Protein 5BY1 (pdb70)

Sequence (142 aa):
MESTPTTIAFQVDCYLWHLKKMLSLMGEVDAPFEDRLRREQKALKGRSMTLGIDIQAATKAGYYKIKSITETPTTI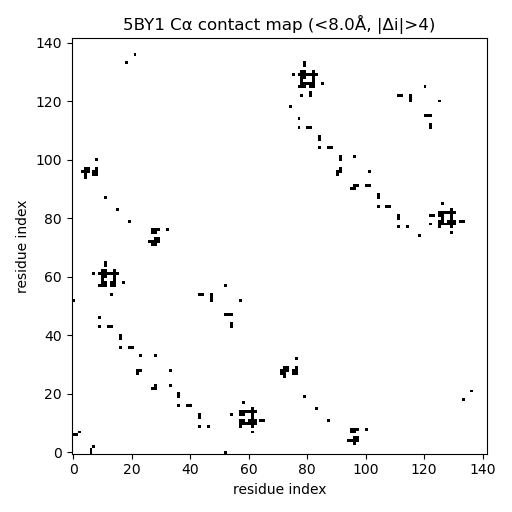AFQVDCYLWHLKKMLSLMGEVDAPFEDRLRREQKALKGRSMTLGIDIQAATKAGYYKIKSITEDAM

Solvent-accessible surface area: 7856 Å² total; per-residue (Å²): 116,132,96,52,70,52,9,11,1,0,12,0,1,1,12,2,23,46,4,29,58,25,0,25,133,82,53,47,13,29,76,73,3,69,46,73,22,155,142,41,70,165,52,2,108,28,54,17,152,114,66,68,14,89,50,132,42,0,21,124,30,0,56,131,49,15,90,86,49,64,140,105,65,50,35,32,0,0,35,0,2,0,18,2,16,64,10,27,65,66,2,14,145,91,52,47,10,28,63,70,3,56,81,63,16,133,165,43,56,146,55,0,95,35,57,20,164,118,57,70,38,85,35,134,57,1,18,132,35,0,84,146,46,6,68,63,12,18,122,137,70,90

InterPro domains:
  IPR000256 Influenza A virus NS1 protein [PF00600] (6-211)
  IPR009068 uS15/NS1, RNA-binding domain superfamily [SSF47060] (5-69)
  IPR038064 Influenza A virus NS1, effector domain-like superfamily [G3DSA:3.30.420.330] (80-220)
  IPR038064 Influenza A virus NS1, effector domain-like superfamily [SSF143021] (85-203)

Radius of gyration: 14.4 Å; Cα contacts (8 Å, |Δi|>4): 140; chains: 2; bounding box: 30×31×41 Å

Organism: NCBI:txid1395524

Foldseek 3Di:
DDDDPLLLVLLQLLQVLVVLVVCVVVVPDDDVSVVVSVVSVVVSVVVCVVVVHDSVVSNVVNVVVVVVVVD/DVLLLVLLQLLQVLVVLVVCVVVVNDDDVSVVVSVVSVVVSVVSCVVVVHDSVRSNVVSVVVVCVVVVPPD

Secondary structure (DSSP, 8-state):
----HHHHHHHHHHHHHHHHHHHHHHT-S-HHHHHHHHHHHHHHHHHHHHHT--HHHHHHHHHHHHHHHH-/-HHHHHHHHHHHHHHHHHHHHHTT-S-HHHHHHHHHHHHHHHHHHHHHT--HHHHHHHHHHHHHHHHHHH-

Structure (mmCIF, N/CA/C/O backbone):
data_5BY1
#
_entry.id   5BY1
#
_cell.length_a   30.661
_cell.length_b   56.834
_cell.length_c   39.814
_cell.angle_alpha   90.000
_cell.angle_beta   97.950
_cell.angle_gamma   90.000
#
_symmetry.space_group_name_H-M   'P 1 21 1'
#
loop_
_entity.id
_entity.type
_entity.pdbx_description
1 polymer 'Non-structural protein 1'
2 non-polymer DI(HYDROXYETHYL)ETHER
3 non-polymer 'PENTAETHYLENE GLYCOL'
4 water water
#
loop_
_atom_site.group_PDB
_atom_site.id
_atom_site.type_symbol
_atom_site.label_atom_id
_atom_site.label_alt_id
_atom_site.label_comp_id
_atom_site.label_asym_id
_atom_site.label_entity_id
_atom_site.label_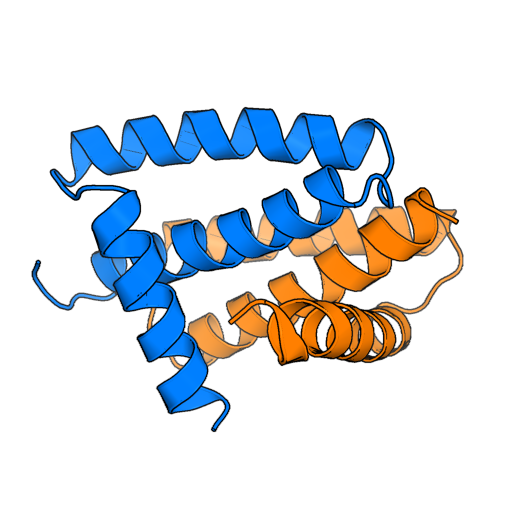seq_id
_atom_site.pdbx_PDB_ins_code
_atom_site.Cartn_x
_atom_site.Cartn_y
_atom_site.Cartn_z
_atom_site.occupancy
_atom_site.B_iso_or_equiv
_atom_site.auth_seq_id
_atom_site.auth_comp_id
_atom_site.auth_asym_id
_atom_site.auth_atom_id
_atom_site.pdbx_PDB_model_num
ATOM 1 N N . MET A 1 11 ? 3.699 35.652 -13.828 1.00 74.09 1 MET A N 1
ATOM 2 C CA . MET A 1 11 ? 2.645 34.991 -13.071 1.00 70.78 1 MET A CA 1
ATOM 3 C C . MET A 1 11 ? 1.294 35.665 -13.302 1.00 69.03 1 MET A C 1
ATOM 4 O O . MET A 1 11 ? 1.231 36.813 -13.736 1.00 67.77 1 MET A O 1
ATOM 9 N N . GLU A 1 12 ? 0.217 34.939 -13.017 1.00 64.60 2 GLU A N 1
ATOM 10 C CA . GLU A 1 12 ? -1.136 35.481 -13.115 1.00 60.26 2 GLU A CA 1
ATOM 11 C C . GLU A 1 12 ? -1.422 36.455 -11.976 1.00 51.41 2 GLU A C 1
ATOM 12 O O . GLU A 1 12 ? -0.699 36.480 -10.978 1.00 51.85 2 GLU A O 1
ATOM 18 N N . SER A 1 13 ? -2.483 37.245 -12.122 1.00 42.81 3 SER A N 1
ATOM 19 C CA . SER A 1 13 ? -2.881 38.198 -11.087 1.00 39.57 3 SER A CA 1
ATOM 20 C C . SER A 1 13 ? -4.244 37.870 -10.478 1.00 43.45 3 SER A C 1
ATOM 21 O O . SER A 1 13 ? -5.262 38.433 -10.872 1.00 50.92 3 SER A O 1
ATOM 24 N N . THR A 1 14 ? -4.249 36.966 -9.505 1.00 36.61 4 THR A N 1
ATOM 25 C CA . THR A 1 14 ? -5.470 36.561 -8.810 1.00 36.04 4 THR A CA 1
ATOM 26 C C . THR A 1 14 ? -5.312 36.914 -7.330 1.00 42.71 4 THR A C 1
ATOM 27 O O . THR A 1 14 ? -4.186 37.151 -6.886 1.00 31.39 4 THR A O 1
ATOM 31 N N . PRO A 1 15 ? -6.424 36.952 -6.564 1.00 31.26 5 PRO A N 1
ATOM 32 C CA . PRO A 1 15 ? -6.319 37.173 -5.113 1.00 31.06 5 PRO A CA 1
ATOM 33 C C . PRO A 1 15 ? -5.329 36.220 -4.441 1.00 31.86 5 PRO A C 1
ATOM 34 O O . PRO A 1 15 ? -4.640 36.614 -3.496 1.00 27.89 5 PRO A O 1
ATOM 38 N N . THR A 1 16 ? -5.241 34.994 -4.951 1.00 23.56 6 THR A N 1
ATOM 39 C CA . THR A 1 16 ? -4.305 34.008 -4.420 1.00 24.45 6 THR A CA 1
ATOM 40 C C . THR A 1 16 ? -2.848 34.360 -4.752 1.00 27.91 6 THR A C 1
ATOM 41 O O . THR A 1 16 ? -1.957 34.194 -3.910 1.00 27.08 6 THR A O 1
ATOM 45 N N . THR A 1 17 ? -2.580 34.825 -5.968 1.00 23.94 7 THR A N 1
ATOM 46 C CA . THR A 1 17 ? -1.197 35.138 -6.306 1.00 26.81 7 THR A CA 1
ATOM 47 C C . THR A 1 17 ? -0.798 36.454 -5.657 1.00 21.36 7 THR A C 1
ATOM 48 O O . THR A 1 17 ? 0.349 36.623 -5.271 1.00 23.63 7 THR A O 1
ATOM 52 N N . ILE A 1 18 ? -1.748 37.383 -5.523 1.00 25.08 8 ILE A N 1
ATOM 53 C CA . ILE A 1 18 ? -1.465 38.653 -4.845 1.00 22.45 8 ILE A CA 1
ATOM 54 C C . ILE A 1 18 ? -1.140 38.409 -3.378 1.00 22.26 8 ILE A C 1
ATOM 55 O O . ILE A 1 18 ? -0.212 38.999 -2.823 1.00 21.76 8 ILE A O 1
ATOM 60 N N . ALA A 1 19 ? -1.914 37.531 -2.758 1.00 24.75 9 ALA A N 1
ATOM 61 C CA . ALA A 1 19 ? -1.667 37.130 -1.380 1.00 23.76 9 ALA A CA 1
ATOM 62 C C . ALA A 1 19 ? -0.260 36.567 -1.238 1.00 21.05 9 ALA A C 1
ATOM 63 O O . ALA A 1 19 ? 0.453 36.862 -0.275 1.00 19.88 9 ALA A O 1
ATOM 65 N N . PHE A 1 20 ? 0.142 35.761 -2.210 1.00 18.74 10 PHE A N 1
ATOM 66 C CA . PHE A 1 20 ? 1.465 35.144 -2.133 1.00 20.1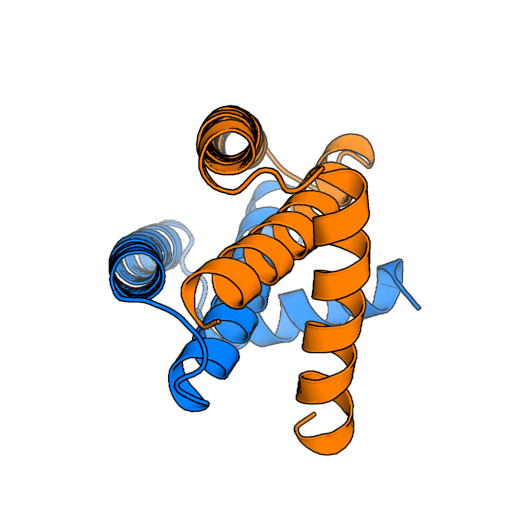9 10 PHE A CA 1
ATOM 67 C C . PHE A 1 20 ? 2.557 36.197 -2.323 1.00 18.62 10 PHE A C 1
ATOM 68 O O . PHE A 1 20 ? 3.541 36.208 -1.584 1.00 23.31 10 PHE A O 1
ATOM 76 N N . GLN A 1 21 ? 2.373 37.098 -3.292 1.00 18.40 11 GLN A N 1
ATOM 77 C CA . GLN A 1 21 ? 3.312 38.207 -3.497 1.00 18.56 11 GLN A CA 1
ATOM 78 C C . GLN A 1 21 ? 3.459 39.075 -2.258 1.00 21.37 11 GLN A C 1
ATOM 79 O O . GLN A 1 21 ? 4.570 39.418 -1.850 1.00 20.04 11 GLN A O 1
ATOM 85 N N . VAL A 1 22 ? 2.327 39.465 -1.679 1.00 19.52 12 VAL A N 1
ATOM 86 C CA . VAL A 1 22 ? 2.368 40.312 -0.495 1.00 22.26 12 VAL A CA 1
ATOM 87 C C . VAL A 1 22 ? 3.039 39.575 0.656 1.00 23.39 12 VAL A C 1
ATOM 88 O O . VAL A 1 22 ? 3.883 40.146 1.362 1.00 20.95 12 VAL A O 1
ATOM 92 N N . ASP A 1 23 ? 2.690 38.304 0.844 1.00 21.60 13 ASP A N 1
ATOM 93 C CA . ASP A 1 23 ? 3.288 37.530 1.936 1.00 18.99 13 ASP A CA 1
ATOM 94 C C . ASP A 1 23 ? 4.800 37.437 1.775 1.00 21.04 13 ASP A C 1
ATOM 95 O O . ASP A 1 23 ? 5.529 37.642 2.743 1.00 21.16 13 ASP A O 1
ATOM 100 N N . CYS A 1 24 ? 5.267 37.137 0.562 1.00 18.35 14 CYS A N 1
ATOM 101 C CA . CYS A 1 24 ? 6.702 37.068 0.301 1.00 22.51 14 CYS A CA 1
ATOM 102 C C . CYS A 1 24 ? 7.394 38.398 0.573 1.00 22.11 14 CYS A C 1
ATOM 103 O O . CYS A 1 24 ? 8.439 38.425 1.212 1.00 23.12 14 CYS A O 1
ATOM 106 N N . TYR A 1 25 ? 6.831 39.497 0.078 1.00 21.14 15 TYR A N 1
ATOM 107 C CA . TYR A 1 25 ? 7.487 40.782 0.274 1.00 21.00 15 TYR A CA 1
ATOM 108 C C . TYR A 1 25 ? 7.483 41.193 1.742 1.00 18.72 15 TYR A C 1
ATOM 109 O O . TYR A 1 25 ? 8.481 41.699 2.266 1.00 19.80 15 TYR A O 1
ATOM 118 N N . LEU A 1 26 ? 6.366 40.992 2.429 1.00 19.42 16 LEU A N 1
ATOM 119 C CA . LEU A 1 26 ? 6.357 41.411 3.832 1.00 19.23 16 LEU A CA 1
ATOM 120 C C . LEU A 1 26 ? 7.284 40.510 4.662 1.00 19.68 16 LEU A C 1
ATOM 121 O O . LEU A 1 26 ? 7.901 40.969 5.617 1.00 19.40 16 LEU A O 1
ATOM 126 N N . TRP A 1 27 ? 7.429 39.247 4.271 1.00 18.25 17 TRP A N 1
ATOM 127 C CA . TRP A 1 27 ? 8.372 38.363 4.952 1.00 21.71 17 TRP A CA 1
ATOM 128 C C . TRP A 1 27 ? 9.795 38.885 4.778 1.00 22.15 17 TRP A C 1
ATOM 129 O O . TRP A 1 27 ? 10.599 38.865 5.714 1.00 21.02 17 TR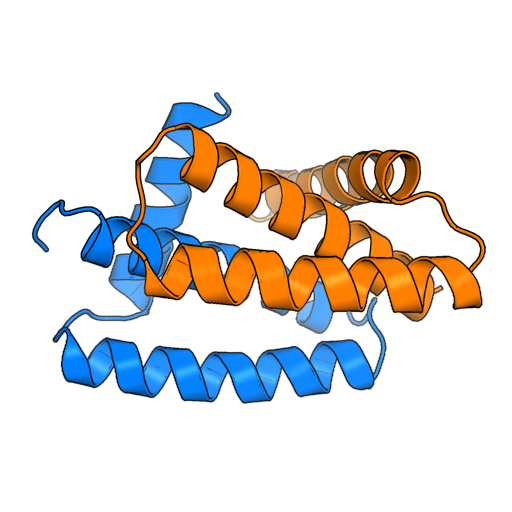P A O 1
ATOM 140 N N . HIS A 1 28 ? 10.108 39.320 3.561 1.00 17.53 18 HIS A N 1
ATOM 141 C CA . HIS A 1 28 ? 11.402 39.940 3.258 1.00 22.54 18 HIS A CA 1
ATOM 142 C C . HIS A 1 28 ? 11.710 41.119 4.185 1.00 19.51 18 HIS A C 1
ATOM 143 O O . HIS A 1 28 ? 12.845 41.291 4.630 1.00 19.33 18 HIS A O 1
ATOM 150 N N . LEU A 1 29 ? 10.705 41.934 4.478 1.00 21.77 19 LEU A N 1
ATOM 151 C CA . LEU A 1 29 ? 10.908 43.070 5.361 1.00 19.62 19 LEU A CA 1
ATOM 152 C C . LEU A 1 29 ? 11.221 42.601 6.784 1.00 20.45 19 LEU A C 1
ATOM 153 O O . LEU A 1 29 ? 12.087 43.178 7.460 1.00 23.62 19 LEU A O 1
ATOM 158 N N . LYS A 1 30 ? 10.541 41.552 7.232 1.00 16.99 20 LYS A N 1
ATOM 159 C CA . LYS A 1 30 ? 10.852 40.959 8.527 1.00 16.67 20 LYS A CA 1
ATOM 160 C C . LYS A 1 30 ? 12.261 40.379 8.533 1.00 19.91 20 LYS A C 1
ATOM 161 O O . LYS A 1 30 ? 12.969 40.440 9.544 1.00 22.63 20 LYS A O 1
ATOM 167 N N . LYS A 1 31 ? 12.683 39.832 7.397 1.00 17.15 21 LYS A N 1
ATOM 168 C CA . LYS A 1 31 ? 14.048 39.313 7.325 1.00 20.54 21 LYS A CA 1
ATOM 169 C C . LYS A 1 31 ? 15.041 40.459 7.476 1.00 23.92 21 LYS A C 1
ATOM 170 O O . LYS A 1 31 ? 16.067 40.315 8.129 1.00 24.77 21 LYS A O 1
ATOM 176 N N . MET A 1 32 ? 14.738 41.610 6.887 1.00 21.86 22 MET A N 1
ATOM 177 C CA . MET A 1 32 ? 15.648 42.736 6.990 1.00 19.19 22 MET A CA 1
ATOM 178 C C . MET A 1 32 ? 15.850 43.156 8.453 1.00 23.28 22 MET A C 1
ATOM 179 O O . MET A 1 32 ? 16.973 43.497 8.856 1.00 21.94 22 MET A O 1
ATOM 184 N N . LEU A 1 33 ? 14.776 43.118 9.244 1.00 25.96 23 LEU A N 1
ATOM 185 C CA . LEU A 1 33 ? 14.864 43.387 10.690 1.00 24.63 23 LEU A CA 1
ATOM 186 C C . LEU A 1 33 ? 15.746 42.366 11.403 1.00 26.69 23 LEU A C 1
ATOM 187 O O . LEU A 1 33 ? 16.532 42.715 12.277 1.00 23.98 23 LEU A O 1
ATOM 192 N N . SER A 1 34 ? 15.600 41.096 11.044 1.00 23.33 24 SER A N 1
ATOM 193 C CA . SER A 1 34 ? 16.498 40.067 11.553 1.00 23.04 24 SER A CA 1
ATOM 194 C C . SER A 1 34 ? 17.958 40.358 11.192 1.00 27.05 24 SER A C 1
ATOM 195 O O . SER A 1 34 ? 18.850 40.204 12.034 1.00 29.31 24 SER A O 1
ATOM 198 N N . LEU A 1 35 ? 18.210 40.791 9.955 1.00 22.26 25 LEU A N 1
ATOM 199 C CA . LEU A 1 35 ? 19.584 41.100 9.526 1.00 24.92 25 LEU A CA 1
ATOM 200 C C . LEU A 1 35 ? 20.203 42.233 10.348 1.00 31.80 25 LEU A C 1
ATOM 201 O O . LEU A 1 35 ? 21.426 42.305 10.516 1.00 30.69 25 LEU A O 1
ATOM 206 N N . MET A 1 36 ? 19.358 43.134 10.830 1.00 29.88 26 MET A N 1
ATOM 207 C CA . MET A 1 36 ? 19.797 44.251 11.659 1.00 29.78 26 MET A CA 1
ATOM 208 C C . MET A 1 36 ? 20.012 43.843 13.116 1.00 28.05 26 MET A C 1
ATOM 209 O O . MET A 1 36 ? 20.597 44.590 13.896 1.00 31.47 26 MET A O 1
ATOM 214 N N . GLY A 1 37 ? 19.509 42.669 13.474 1.00 24.58 27 GLY A N 1
ATOM 215 C CA . GLY A 1 37 ? 19.647 42.128 14.811 1.00 27.78 27 GLY A CA 1
ATOM 216 C C . GLY A 1 37 ? 18.799 42.851 15.835 1.00 35.36 27 GLY A C 1
ATOM 217 O O . GLY A 1 37 ? 19.142 42.882 17.014 1.00 39.51 27 GLY A O 1
ATOM 218 N N . GLU A 1 38 ? 17.685 43.420 15.386 1.00 27.26 28 GLU A N 1
ATOM 219 C CA . GLU A 1 38 ? 16.854 44.275 16.231 1.00 30.63 28 GLU A CA 1
ATOM 220 C C . GLU A 1 38 ? 15.560 43.604 16.643 1.00 41.20 28 GLU A C 1
ATOM 221 O O . GLU A 1 38 ? 14.575 44.277 16.960 1.00 46.99 28 GLU A O 1
ATOM 227 N N . VAL A 1 39 ? 15.552 42.276 16.632 1.00 31.23 29 VAL A N 1
ATOM 228 C CA . VAL A 1 39 ? 14.351 41.546 17.014 1.00 29.96 29 VAL A CA 1
ATOM 229 C C . VAL A 1 39 ? 14.717 40.367 17.904 1.00 28.83 29 VAL A C 1
ATOM 230 O O . VAL A 1 39 ? 15.893 39.986 18.003 1.00 29.28 29 VAL A O 1
ATOM 234 N N . ASP A 1 40 ? 13.722 39.805 18.580 1.00 29.13 30 ASP A N 1
ATOM 235 C CA . ASP A 1 40 ? 14.005 38.771 19.557 1.00 28.65 30 ASP A CA 1
ATOM 236 C C . ASP A 1 40 ? 13.858 37.370 18.975 1.00 35.24 30 ASP A C 1
ATOM 237 O O . ASP A 1 40 ? 13.521 37.198 17.802 1.00 31.06 30 ASP A O 1
ATOM 242 N N . ALA A 1 41 ? 14.152 36.374 19.802 1.00 36.47 31 ALA A N 1
ATOM 243 C CA . ALA A 1 41 ? 14.133 34.977 19.382 1.00 32.94 31 ALA A CA 1
ATOM 244 C C . ALA A 1 41 ? 12.763 34.493 18.885 1.00 31.03 31 ALA A C 1
ATOM 245 O O . ALA A 1 41 ? 12.702 33.762 17.888 1.00 31.46 31 ALA A O 1
ATOM 247 N N . PRO A 1 42 ? 11.657 34.871 19.569 1.00 25.48 32 PRO A N 1
ATOM 248 C CA . PRO A 1 42 ? 10.369 34.455 18.994 1.00 30.30 32 PRO A CA 1
ATOM 249 C C . PRO A 1 42 ? 10.102 35.022 17.594 1.00 23.23 32 PRO A C 1
ATOM 250 O O . PRO A 1 42 ? 9.555 34.310 16.743 1.00 25.68 32 PRO A O 1
ATOM 254 N N . PHE A 1 43 ? 10.492 36.269 17.359 1.00 24.49 33 PHE A N 1
ATOM 255 C CA . PHE A 1 43 ? 10.363 36.884 16.030 1.00 24.84 33 PHE A CA 1
ATOM 256 C C . PHE A 1 43 ? 11.164 36.082 14.999 1.00 27.27 33 PHE A C 1
ATOM 257 O O . PHE A 1 43 ? 10.671 35.799 13.910 1.00 28.68 33 PHE A O 1
ATOM 265 N N . GLU A 1 44 ? 12.395 35.702 15.344 1.00 23.97 34 GLU A N 1
ATOM 266 C CA . GLU A 1 44 ? 13.219 34.909 14.432 1.00 25.65 34 GLU A CA 1
ATOM 267 C C . GLU A 1 44 ? 12.660 33.505 14.232 1.00 26.66 34 GLU A C 1
ATOM 268 O O . GLU A 1 44 ? 12.781 32.939 13.144 1.00 25.93 34 GLU A O 1
ATOM 274 N N . ASP A 1 45 ? 12.064 32.940 15.283 1.00 27.28 35 ASP A N 1
ATOM 275 C CA . ASP A 1 45 ? 11.377 31.660 15.176 1.00 28.02 35 ASP A CA 1
ATOM 276 C C . ASP A 1 45 ? 10.227 31.731 14.181 1.00 30.43 35 ASP A C 1
ATOM 277 O O . ASP A 1 45 ? 10.084 30.863 13.327 1.00 33.53 35 ASP A O 1
ATOM 282 N N . ARG A 1 46 ? 9.393 32.761 14.300 1.00 28.22 36 ARG A N 1
ATOM 283 C CA . ARG A 1 46 ? 8.281 32.945 13.375 1.00 24.83 36 ARG A CA 1
ATOM 284 C C . ARG A 1 46 ? 8.785 33.128 11.942 1.00 23.79 36 ARG A C 1
ATOM 285 O O . ARG A 1 46 ? 8.187 32.615 10.992 1.00 23.08 36 ARG A O 1
ATOM 293 N N . LEU A 1 47 ? 9.894 33.850 11.805 1.00 22.78 37 LEU A N 1
ATOM 294 C CA . LEU A 1 47 ? 10.510 34.085 10.501 1.00 25.07 37 LEU A CA 1
ATOM 295 C C . LEU A 1 47 ? 10.877 32.772 9.810 1.00 23.71 37 LEU A C 1
ATOM 296 O O . LEU A 1 47 ? 10.596 32.595 8.618 1.00 23.01 37 LEU A O 1
ATOM 301 N N . ARG A 1 48 ? 11.504 31.857 10.549 1.00 22.96 38 ARG A N 1
ATOM 302 C CA . ARG A 1 48 ? 11.944 30.594 9.958 1.00 25.58 38 ARG A CA 1
ATOM 303 C C . ARG A 1 48 ? 10.717 29.734 9.647 1.00 25.04 38 ARG A C 1
ATOM 304 O O . ARG A 1 48 ? 10.631 29.104 8.596 1.00 26.04 38 ARG A O 1
ATOM 312 N N . ARG A 1 49 ? 9.746 29.744 10.542 1.00 23.14 39 ARG A N 1
ATOM 313 C CA . ARG A 1 49 ? 8.539 28.948 10.330 1.00 26.98 39 ARG A CA 1
ATOM 314 C C . ARG A 1 49 ? 7.776 29.449 9.099 1.00 35.30 39 ARG A C 1
ATOM 315 O O . ARG A 1 49 ? 7.296 28.651 8.284 1.00 31.97 39 ARG A O 1
ATOM 323 N N . GLU A 1 50 ? 7.678 30.770 8.957 1.00 31.10 40 GLU A N 1
ATOM 324 C CA . GLU A 1 50 ? 6.984 31.352 7.813 1.00 22.60 40 GLU A CA 1
ATOM 325 C C . GLU A 1 50 ? 7.755 31.109 6.522 1.00 27.64 40 GLU A C 1
ATOM 326 O O . GLU A 1 50 ? 7.170 30.893 5.470 1.00 29.15 40 GLU A O 1
ATOM 332 N N . GLN A 1 51 ? 9.077 31.135 6.594 1.00 25.86 41 GLN A N 1
ATOM 333 C CA . GLN A 1 51 ? 9.862 30.852 5.400 1.00 25.07 41 GLN A CA 1
ATOM 334 C C . GLN A 1 51 ? 9.533 29.460 4.869 1.00 26.05 41 GLN A C 1
ATOM 335 O O . GLN A 1 51 ? 9.365 29.270 3.662 1.00 26.83 41 GLN A O 1
ATOM 341 N N . LYS A 1 52 ? 9.412 28.489 5.770 1.00 26.34 42 LYS A N 1
ATOM 342 C CA . LYS A 1 52 ? 9.085 27.133 5.341 1.00 30.11 42 LYS A CA 1
ATOM 343 C C . LYS A 1 52 ? 7.697 27.103 4.708 1.00 28.56 42 LYS A C 1
ATOM 344 O O . LYS A 1 52 ? 7.472 26.397 3.720 1.00 33.29 42 LYS A O 1
ATOM 350 N N . ALA A 1 53 ? 6.776 27.889 5.257 1.00 22.36 43 ALA A N 1
ATOM 351 C CA . ALA A 1 53 ? 5.413 27.913 4.741 1.00 28.74 43 ALA A CA 1
ATOM 352 C C . ALA A 1 53 ? 5.437 28.448 3.328 1.00 28.70 43 ALA A C 1
ATOM 353 O O . ALA A 1 53 ? 4.784 27.894 2.440 1.00 25.08 43 ALA A O 1
ATOM 355 N N . LEU A 1 54 ? 6.221 29.504 3.122 1.00 22.71 44 LEU A N 1
ATOM 356 C CA . LEU A 1 54 ? 6.280 30.165 1.819 1.00 22.93 44 LEU A CA 1
ATOM 357 C C . LEU A 1 54 ? 6.905 29.243 0.787 1.00 22.87 44 LEU A C 1
ATOM 358 O O . LEU A 1 54 ? 6.522 29.263 -0.380 1.00 23.87 44 LEU A O 1
ATOM 363 N N . LYS A 1 55 ? 7.871 28.429 1.204 1.00 25.31 45 LYS A N 1
ATOM 364 C CA . LYS A 1 55 ? 8.479 27.499 0.257 1.00 25.86 45 LYS A CA 1
ATOM 365 C C . LYS A 1 55 ? 7.455 26.480 -0.243 1.00 25.80 45 LYS A C 1
ATOM 366 O O . LYS A 1 55 ? 7.431 26.150 -1.431 1.00 25.48 45 LYS A O 1
ATOM 372 N N . GLY A 1 56 ? 6.585 26.014 0.647 1.00 27.09 46 GLY A N 1
ATOM 373 C CA . GLY A 1 56 ? 5.523 25.102 0.245 1.00 32.42 46 GLY A CA 1
ATOM 374 C C . GLY A 1 56 ? 4.509 25.730 -0.704 1.00 30.42 46 GLY A C 1
ATOM 375 O O . GLY A 1 56 ? 4.096 25.125 -1.702 1.00 29.89 46 GLY A O 1
ATOM 376 N N . ARG A 1 57 ? 4.079 26.947 -0.394 1.00 24.20 47 ARG A N 1
ATOM 377 C CA . ARG A 1 57 ? 3.133 27.630 -1.261 1.00 24.78 47 ARG A CA 1
ATOM 378 C C . ARG A 1 57 ? 3.792 27.956 -2.605 1.00 25.36 47 ARG A C 1
ATOM 379 O O . ARG A 1 57 ? 3.144 27.925 -3.647 1.00 27.95 47 ARG A O 1
ATOM 387 N N . SER A 1 58 ? 5.089 28.243 -2.577 1.00 25.51 48 SER A N 1
ATOM 388 C CA . SER A 1 58 ? 5.846 28.493 -3.814 1.00 26.30 48 SER A CA 1
ATOM 389 C C . SER A 1 58 ? 5.834 27.269 -4.739 1.00 28.30 48 SER A C 1
ATOM 390 O O . SER A 1 58 ? 5.594 27.383 -5.942 1.00 26.71 48 SER A O 1
ATOM 393 N N . MET A 1 59 ? 6.094 26.098 -4.172 1.00 25.65 49 MET A N 1
ATOM 394 C CA . MET A 1 59 ? 6.089 24.873 -4.958 1.00 24.97 49 MET A CA 1
ATOM 395 C C . MET A 1 59 ? 4.669 24.569 -5.432 1.00 31.07 49 MET A C 1
ATOM 396 O O . MET A 1 59 ? 4.459 24.157 -6.575 1.00 27.08 49 MET A O 1
ATOM 401 N N . THR A 1 60 ? 3.695 24.810 -4.560 1.00 28.15 50 THR A N 1
ATOM 402 C CA . THR A 1 60 ? 2.291 24.555 -4.883 1.00 32.26 50 THR A CA 1
ATOM 403 C C . THR A 1 60 ? 1.797 25.416 -6.041 1.00 35.44 50 THR A C 1
ATOM 404 O O . THR A 1 60 ? 1.128 24.926 -6.956 1.00 28.29 50 THR A O 1
ATOM 408 N N . LEU A 1 61 ? 2.132 26.702 -5.995 1.00 27.69 51 LEU A N 1
ATOM 409 C CA . LEU A 1 61 ? 1.645 27.664 -6.976 1.00 25.74 51 LEU A CA 1
ATOM 410 C C . LEU A 1 61 ? 2.533 27.734 -8.215 1.00 30.16 51 LEU A C 1
ATOM 411 O O . LEU A 1 61 ? 2.158 28.329 -9.235 1.00 32.41 51 LEU A O 1
ATOM 416 N N . GLY A 1 62 ? 3.728 27.162 -8.121 1.00 25.30 52 GLY A N 1
ATOM 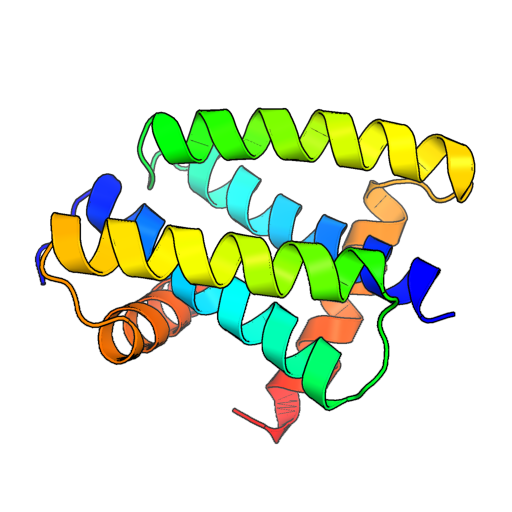417 C CA . GLY A 1 62 ? 4.680 27.259 -9.214 1.00 28.39 52 GLY A CA 1
ATOM 418 C C . GLY A 1 62 ? 5.167 28.680 -9.410 1.00 37.60 52 GLY A C 1
ATOM 419 O O . GLY A 1 62 ? 5.433 29.109 -10.536 1.00 35.51 52 GLY A O 1
ATOM 420 N N . ILE A 1 63 ? 5.267 29.422 -8.309 1.00 29.21 53 ILE A N 1
ATOM 421 C CA . ILE A 1 63 ? 5.765 30.786 -8.353 1.00 27.46 53 ILE A CA 1
ATOM 422 C C . ILE A 1 63 ? 7.063 30.935 -7.581 1.00 26.42 53 ILE A C 1
ATOM 423 O O . ILE A 1 63 ? 7.150 30.606 -6.392 1.00 25.81 53 ILE A O 1
ATOM 428 N N . ASP A 1 64 ? 8.068 31.452 -8.276 1.00 24.42 54 ASP A N 1
ATOM 429 C CA . ASP A 1 64 ? 9.373 31.742 -7.700 1.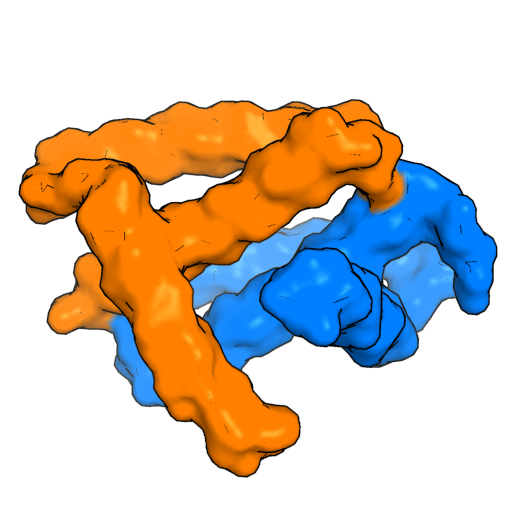00 27.34 54 ASP A CA 1
ATOM 430 C C . ASP A 1 64 ? 9.253 32.762 -6.574 1.00 24.72 54 ASP A C 1
ATOM 431 O O . ASP A 1 64 ? 8.584 33.781 -6.741 1.00 25.88 54 ASP A O 1
ATOM 436 N N . ILE A 1 65 ? 9.864 32.481 -5.423 1.00 21.13 55 ILE A N 1
ATOM 437 C CA . ILE A 1 65 ? 9.781 33.393 -4.279 1.00 21.60 55 ILE A CA 1
ATOM 438 C C . ILE A 1 65 ? 10.429 34.739 -4.589 1.00 21.94 55 ILE A C 1
ATOM 439 O O . ILE A 1 65 ? 9.889 35.785 -4.227 1.00 24.54 55 ILE A O 1
ATOM 444 N N . GLN A 1 66 ? 11.562 34.720 -5.284 1.00 23.89 56 GLN A N 1
ATOM 445 C CA . GLN A 1 66 ? 12.231 35.981 -5.573 1.00 25.73 56 GLN A CA 1
ATOM 446 C C . GLN A 1 66 ? 11.338 36.850 -6.450 1.00 22.92 56 GLN A C 1
ATOM 447 O O . GLN A 1 66 ? 11.159 38.029 -6.179 1.00 21.47 56 GLN A O 1
ATOM 453 N N . ALA A 1 67 ? 10.749 36.252 -7.483 1.00 24.79 57 ALA A N 1
ATOM 454 C CA . ALA A 1 67 ? 9.855 36.993 -8.364 1.00 31.21 57 ALA A CA 1
ATOM 455 C C . ALA A 1 67 ? 8.614 37.502 -7.620 1.00 27.79 57 ALA A C 1
ATOM 456 O O . ALA A 1 67 ? 8.193 38.643 -7.812 1.00 22.17 57 ALA A O 1
ATOM 458 N N . ALA A 1 68 ? 8.027 36.658 -6.777 1.00 24.70 58 ALA A N 1
ATOM 459 C CA . ALA A 1 68 ? 6.865 37.054 -5.993 1.00 23.36 58 ALA A CA 1
ATOM 460 C C . ALA A 1 68 ? 7.211 38.174 -5.011 1.00 28.70 58 ALA A C 1
ATOM 461 O O . ALA A 1 68 ? 6.375 39.035 -4.708 1.00 21.05 58 ALA A O 1
ATOM 463 N N . THR A 1 69 ? 8.450 38.162 -4.525 1.00 19.36 59 THR A N 1
ATOM 464 C CA . THR A 1 69 ? 8.906 39.170 -3.580 1.00 19.62 59 THR A CA 1
ATOM 465 C C . THR A 1 69 ? 8.982 40.537 -4.247 1.00 23.39 59 THR A C 1
ATOM 466 O O . THR A 1 69 ? 8.543 41.533 -3.683 1.00 22.29 59 THR A O 1
ATOM 470 N N . LYS A 1 70 ? 9.530 40.577 -5.456 1.00 20.31 60 LYS A N 1
ATOM 471 C CA . LYS A 1 70 ? 9.564 41.812 -6.237 1.00 25.08 60 LYS A CA 1
ATOM 472 C C . LYS A 1 70 ? 8.157 42.321 -6.587 1.00 22.91 60 LYS A C 1
ATOM 473 O O . LYS A 1 70 ? 7.866 43.517 -6.451 1.00 22.17 60 LYS A O 1
ATOM 479 N N . ALA A 1 71 ? 7.296 41.418 -7.053 1.00 20.12 61 ALA A N 1
ATOM 480 C CA . ALA A 1 71 ? 5.927 41.806 -7.414 1.00 17.58 61 ALA A CA 1
ATOM 481 C C . ALA A 1 71 ? 5.182 42.340 -6.193 1.00 18.89 61 ALA A C 1
ATOM 482 O O . ALA A 1 71 ? 4.397 43.283 -6.294 1.00 22.10 61 ALA A O 1
ATOM 484 N N . GLY A 1 72 ? 5.440 41.747 -5.035 1.00 19.47 62 GLY A N 1
ATOM 485 C CA . GLY A 1 72 ? 4.794 42.189 -3.806 1.00 21.90 62 GLY A CA 1
ATOM 486 C C . GLY A 1 72 ? 5.220 43.594 -3.422 1.00 22.65 62 GLY A C 1
ATOM 487 O O . GLY A 1 72 ? 4.404 44.419 -3.003 1.00 24.17 62 GLY A O 1
ATOM 488 N N . TYR A 1 73 ? 6.513 43.863 -3.563 1.00 21.65 63 TYR A N 1
ATOM 489 C CA . TYR A 1 73 ? 7.028 45.209 -3.354 1.00 21.76 63 TYR A CA 1
ATOM 490 C C . TYR A 1 73 ? 6.264 46.233 -4.192 1.00 21.44 63 TYR A C 1
ATOM 491 O O . TYR A 1 73 ? 5.757 47.232 -3.674 1.00 24.54 63 TYR A O 1
ATOM 500 N N . TYR A 1 74 ? 6.164 45.982 -5.492 1.00 24.67 64 TYR A N 1
ATOM 501 C CA . TYR A 1 74 ? 5.506 46.942 -6.373 1.00 26.61 64 TYR A CA 1
ATOM 502 C C . TYR A 1 74 ? 3.999 47.008 -6.117 1.00 23.98 64 TYR A C 1
ATOM 503 O O . TYR A 1 74 ? 3.389 48.064 -6.298 1.00 30.49 64 TYR A O 1
ATOM 512 N N . LYS A 1 75 ? 3.400 45.901 -5.687 1.00 23.85 65 LYS A N 1
ATOM 513 C CA . LYS A 1 75 ? 1.975 45.902 -5.361 1.00 30.18 65 LYS A CA 1
ATOM 514 C C . LYS A 1 75 ? 1.703 46.791 -4.143 1.00 30.41 65 LYS A C 1
ATOM 515 O O . LYS A 1 75 ? 0.815 47.644 -4.164 1.00 31.61 65 LYS A O 1
ATOM 521 N N . ILE A 1 76 ? 2.483 46.604 -3.086 1.00 25.96 66 ILE A N 1
ATOM 522 C CA . ILE A 1 76 ? 2.362 47.458 -1.903 1.00 28.87 66 ILE A CA 1
ATOM 523 C C . ILE A 1 76 ? 2.680 48.924 -2.245 1.00 34.64 66 ILE A C 1
ATOM 524 O O . ILE A 1 76 ? 1.949 49.845 -1.852 1.00 34.28 66 ILE A O 1
ATOM 529 N N . LYS A 1 77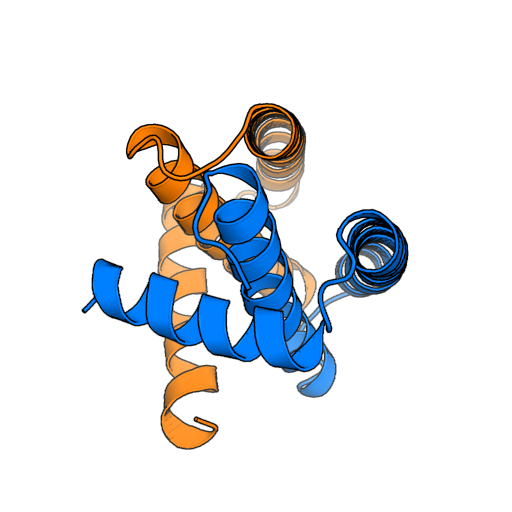 ? 3.761 49.140 -2.988 1.00 31.13 67 LYS A N 1
ATOM 530 C CA . LYS A 1 77 ? 4.177 50.497 -3.353 1.00 36.50 67 LYS A CA 1
ATOM 531 C C . LYS A 1 77 ? 3.083 51.203 -4.151 1.00 38.30 67 LYS A C 1
ATOM 532 O O . LYS A 1 77 ? 2.824 52.396 -3.957 1.00 39.03 67 LYS A O 1
ATOM 538 N N . SER A 1 78 ? 2.430 50.458 -5.036 1.00 30.72 68 SER A N 1
ATOM 539 C CA . SER A 1 78 ? 1.373 51.020 -5.857 1.00 38.00 68 SER A CA 1
ATOM 540 C C . SER A 1 78 ? 0.234 51.525 -4.980 1.00 40.15 68 SER A C 1
ATOM 541 O O . SER A 1 78 ? -0.336 52.587 -5.223 1.00 44.82 68 SER A O 1
ATOM 544 N N . ILE A 1 79 ? -0.077 50.760 -3.943 1.00 39.90 69 ILE A N 1
ATOM 545 C CA . ILE A 1 79 ? -1.194 51.078 -3.064 1.00 45.25 69 ILE A CA 1
ATOM 546 C C . ILE A 1 79 ? -0.816 52.139 -2.026 1.00 46.92 69 ILE A C 1
ATOM 547 O O . ILE A 1 79 ? -1.580 53.071 -1.787 1.00 51.90 69 ILE A O 1
ATOM 552 N N . THR A 1 80 ? 0.360 52.016 -1.417 1.00 37.86 70 THR A N 1
ATOM 553 C CA . THR A 1 80 ? 0.742 52.957 -0.364 1.00 43.07 70 THR A CA 1
ATOM 554 C C . THR A 1 80 ? 1.226 54.301 -0.913 1.00 51.99 70 THR A C 1
ATOM 555 O O . THR A 1 80 ? 1.278 55.294 -0.182 1.00 55.27 70 THR A O 1
ATOM 559 N N . GLU A 1 81 ? 1.587 54.328 -2.194 1.00 45.98 71 GLU A N 1
ATOM 560 C CA . GLU A 1 81 ? 2.141 55.527 -2.815 1.00 55.81 71 GLU A CA 1
ATOM 561 C C . GLU A 1 81 ? 1.559 55.740 -4.212 1.00 56.54 71 GLU A C 1
ATOM 562 O O . GLU A 1 81 ? 2.141 56.439 -5.046 1.00 61.36 71 GLU A O 1
ATOM 568 N N . THR B 1 14 ? 14.219 48.102 22.609 1.00 50.07 4 THR B N 1
ATOM 569 C CA . THR B 1 14 ? 14.088 46.688 22.952 1.00 40.99 4 THR B CA 1
ATOM 570 C C . THR B 1 14 ? 13.768 45.854 21.711 1.00 35.78 4 THR B C 1
ATOM 571 O O . THR B 1 14 ? 12.866 46.191 20.961 1.00 29.50 4 THR B O 1
ATOM 575 N N . PRO B 1 15 ? 14.523 44.770 21.483 1.00 28.55 5 PRO B N 1
ATOM 576 C CA . PRO B 1 15 ? 14.232 43.865 20.361 1.00 30.59 5 PRO B CA 1
ATOM 577 C C . PRO B 1 15 ? 12.823 43.266 20.411 1.00 28.62 5 PRO B C 1
ATOM 578 O O . PRO B 1 15 ? 12.227 43.029 19.366 1.00 28.80 5 PRO B O 1
ATOM 582 N N . THR B 1 16 ? 12.303 43.023 21.608 1.00 27.00 6 THR B N 1
ATOM 583 C CA . THR B 1 16 ? 10.945 42.505 21.746 1.00 27.55 6 THR B CA 1
ATOM 584 C C . THR B 1 16 ? 9.930 43.583 21.376 1.00 26.85 6 THR B C 1
ATOM 585 O O . THR B 1 16 ? 8.947 43.319 20.682 1.00 28.63 6 THR B O 1
ATOM 589 N N . THR B 1 17 ? 10.165 44.805 21.838 1.00 24.66 7 THR B N 1
ATOM 590 C CA . THR B 1 17 ? 9.286 45.914 21.481 1.00 24.70 7 THR B CA 1
ATOM 591 C C . THR B 1 17 ? 9.350 46.206 19.980 1.00 25.77 7 THR B C 1
ATOM 592 O O . THR B 1 17 ? 8.323 46.393 19.318 1.00 24.04 7 THR B O 1
ATOM 596 N N . ILE B 1 18 ? 10.558 46.249 19.432 1.00 23.19 8 ILE B N 1
ATOM 597 C CA . ILE B 1 18 ? 10.690 46.508 18.002 1.00 22.02 8 ILE B CA 1
ATOM 598 C C . ILE B 1 18 ? 10.000 45.415 17.175 1.00 25.94 8 ILE B C 1
ATOM 599 O O . ILE B 1 18 ? 9.327 45.709 16.173 1.00 23.70 8 ILE B O 1
ATOM 604 N N . ALA B 1 19 ? 10.149 44.162 17.603 1.00 22.51 9 ALA B N 1
ATOM 605 C CA . ALA B 1 19 ? 9.473 43.048 16.934 1.00 25.46 9 ALA B CA 1
ATOM 606 C C . ALA B 1 19 ? 7.957 43.258 16.928 1.00 23.40 9 ALA B C 1
ATOM 607 O O . ALA B 1 19 ? 7.310 43.049 15.908 1.00 22.24 9 ALA B O 1
ATOM 609 N N . PHE B 1 20 ? 7.408 43.675 18.069 1.00 23.31 10 PHE B N 1
ATOM 610 C CA . PHE B 1 20 ? 5.970 43.941 18.183 1.00 22.43 10 PHE B CA 1
ATOM 611 C C . PHE B 1 20 ? 5.522 45.069 17.255 1.00 25.27 10 PHE B C 1
ATOM 612 O O . PHE B 1 20 ? 4.538 44.931 16.534 1.00 21.60 10 PHE B O 1
ATOM 620 N N . GLN B 1 21 ? 6.246 46.180 17.278 1.00 22.66 11 GLN B N 1
ATOM 621 C CA . GLN B 1 21 ? 5.933 47.323 16.432 1.00 23.24 11 GLN B CA 1
ATOM 622 C C . GLN B 1 21 ? 5.919 46.927 14.958 1.00 22.15 11 GLN B C 1
ATOM 623 O O . GLN B 1 21 ? 4.978 47.235 14.232 1.00 22.99 11 GLN B O 1
ATOM 629 N N . VAL B 1 22 ? 6.956 46.219 14.524 1.00 18.53 12 VAL B N 1
ATOM 630 C CA . VAL B 1 22 ? 7.033 45.791 13.135 1.00 19.57 12 VAL B CA 1
ATOM 631 C C . VAL B 1 22 ? 5.922 44.795 12.803 1.00 19.86 12 VAL B C 1
ATOM 632 O O . VAL B 1 22 ? 5.291 44.901 11.752 1.00 21.33 12 VAL B O 1
ATOM 636 N N . ASP B 1 23 ? 5.666 43.837 13.692 1.00 21.53 13 ASP B N 1
ATOM 637 C CA . ASP B 1 23 ? 4.575 42.881 13.462 1.00 17.87 13 ASP B CA 1
ATOM 638 C C . ASP B 1 23 ? 3.232 43.595 13.319 1.00 20.78 13 ASP B C 1
ATOM 639 O O . ASP B 1 23 ? 2.417 43.225 12.473 1.00 23.97 13 ASP B O 1
ATOM 644 N N . CYS B 1 24 ? 3.007 44.616 14.146 1.00 21.19 14 CYS B N 1
ATOM 645 C CA . CYS B 1 24 ? 1.731 45.336 14.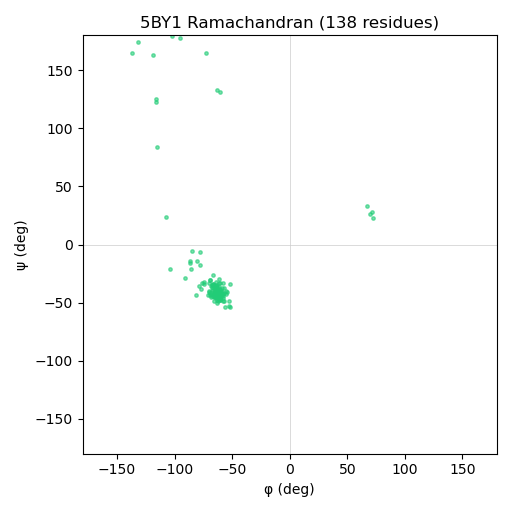119 1.00 16.86 14 CYS B CA 1
ATOM 646 C C . CYS B 1 24 ? 1.553 46.076 12.821 1.00 23.16 14 CYS B C 1
ATOM 647 O O . CYS B 1 24 ? 0.485 46.041 12.218 1.00 21.23 14 CYS B O 1
ATOM 650 N N . TYR B 1 25 ? 2.599 46.762 12.389 1.00 20.14 15 TYR B N 1
ATOM 651 C CA . TYR B 1 25 ? 2.487 47.524 11.158 1.00 16.68 15 TYR B CA 1
ATOM 652 C C . TYR B 1 25 ? 2.295 46.615 9.938 1.00 20.46 15 TYR B C 1
ATOM 653 O O . TYR B 1 25 ? 1.468 46.892 9.064 1.00 21.33 15 TYR B O 1
ATOM 662 N N . LEU B 1 26 ? 3.043 45.516 9.864 1.00 19.48 16 LEU B N 1
ATOM 663 C CA . LEU B 1 26 ? 2.927 44.677 8.691 1.00 18.38 16 LEU B CA 1
ATOM 664 C C . LEU B 1 26 ? 1.568 43.971 8.696 1.00 20.80 16 LEU B C 1
ATOM 665 O O . LEU B 1 26 ? 0.956 43.762 7.645 1.00 19.93 16 LEU B O 1
ATOM 670 N N . TRP B 1 27 ? 1.070 43.654 9.887 1.00 20.61 17 TRP B N 1
ATOM 671 C CA . TRP B 1 27 ? -0.271 43.124 10.008 1.00 22.36 17 TRP B CA 1
ATOM 672 C C . TRP B 1 27 ? -1.299 44.141 9.509 1.00 25.56 17 TRP B C 1
ATOM 673 O O . TRP B 1 27 ? -2.265 43.781 8.834 1.00 21.64 17 TRP B O 1
ATOM 684 N N . HIS B 1 28 ? -1.088 45.410 9.858 1.00 18.80 18 HIS B N 1
ATOM 685 C CA . HIS B 1 28 ? -1.974 46.488 9.435 1.00 23.22 18 HIS B CA 1
ATOM 686 C C . HIS B 1 28 ? -2.053 46.555 7.904 1.00 27.51 18 HIS B C 1
ATOM 687 O O . HIS B 1 28 ? -3.134 46.718 7.326 1.00 24.06 18 HIS B O 1
ATOM 694 N N . LEU B 1 29 ? -0.909 46.403 7.247 1.00 19.99 19 LEU B N 1
ATOM 695 C CA . LEU B 1 29 ? -0.882 46.339 5.788 1.00 18.28 19 LEU B CA 1
ATOM 696 C C . LEU B 1 29 ? -1.678 45.153 5.275 1.00 18.39 19 LEU B C 1
ATOM 697 O O . LEU B 1 29 ? -2.456 45.292 4.330 1.00 22.28 19 LEU B O 1
ATOM 702 N N . LYS B 1 30 ? -1.470 43.982 5.873 1.00 19.04 20 LYS B N 1
ATOM 703 C CA . LYS B 1 30 ? -2.223 42.809 5.434 1.00 20.63 20 LYS B CA 1
ATOM 704 C C . LYS B 1 30 ? -3.738 43.015 5.637 1.00 22.34 20 LYS B C 1
ATOM 705 O O . LYS B 1 30 ? -4.542 42.634 4.788 1.00 20.86 20 LYS B O 1
ATOM 711 N N . LYS B 1 31 ? -4.121 43.638 6.749 1.00 20.55 21 LYS B N 1
ATOM 712 C CA . LYS B 1 31 ? -5.535 43.885 7.003 1.00 19.10 21 LYS B CA 1
ATOM 713 C C . LYS B 1 31 ? -6.127 44.801 5.939 1.00 25.72 21 LYS B C 1
ATOM 714 O O . LYS B 1 31 ? -7.224 44.576 5.428 1.00 22.72 21 LYS B O 1
ATOM 720 N N . MET B 1 32 ? -5.383 45.839 5.597 1.00 20.43 22 MET B N 1
ATOM 721 C CA . MET B 1 32 ? -5.831 46.794 4.598 1.00 24.57 22 MET B CA 1
ATOM 722 C C . MET B 1 32 ? -5.998 46.146 3.217 1.00 24.79 22 MET B C 1
ATOM 723 O O . MET B 1 32 ? -6.993 46.388 2.524 1.00 27.52 22 MET B O 1
ATOM 728 N N . LEU B 1 33 ? -5.047 45.311 2.817 1.00 22.87 23 LEU B N 1
ATOM 729 C CA . LEU B 1 33 ? -5.221 44.560 1.582 1.00 19.47 23 LEU B CA 1
ATOM 730 C C . LEU B 1 33 ? -6.442 43.628 1.650 1.00 24.44 23 LEU B C 1
ATOM 731 O O . LEU B 1 33 ? -7.089 43.379 0.633 1.00 27.49 23 LEU B O 1
ATOM 736 N N . SER B 1 34 ? -6.744 43.092 2.836 1.00 23.10 24 SER B N 1
ATOM 737 C CA . SER B 1 34 ? -7.891 42.182 2.985 1.00 23.78 24 SER B CA 1
ATOM 738 C C . SER B 1 34 ? -9.187 42.939 2.796 1.00 30.08 24 SER B C 1
ATOM 739 O O . SER B 1 34 ? -10.097 42.476 2.100 1.00 27.91 24 SER B O 1
ATOM 742 N N . LEU B 1 35 ? -9.264 44.108 3.423 1.00 23.44 25 LEU B N 1
ATOM 743 C CA . LEU B 1 35 ? -10.478 44.922 3.354 1.00 23.21 25 LEU B CA 1
ATOM 744 C C . LEU B 1 35 ? -10.698 45.437 1.937 1.00 29.24 25 LEU B C 1
ATOM 745 O O . LEU B 1 35 ? -11.842 45.687 1.531 1.00 30.45 25 LEU B O 1
ATOM 750 N N . MET B 1 36 ? -9.608 45.573 1.182 1.00 26.03 26 MET B N 1
ATOM 751 C CA . MET B 1 36 ? -9.686 45.972 -0.218 1.00 26.43 26 MET B CA 1
ATOM 752 C C . MET B 1 36 ? -10.102 44.818 -1.135 1.00 30.89 26 MET B C 1
ATOM 753 O O . MET B 1 36 ? -10.331 45.018 -2.326 1.00 32.78 26 MET B O 1
ATOM 758 N N . GLY B 1 37 ? -10.205 43.617 -0.579 1.00 28.13 27 GLY B N 1
ATOM 759 C CA . GLY B 1 37 ? -10.624 42.458 -1.350 1.00 31.63 27 GLY B CA 1
ATOM 760 C C . GLY B 1 37 ? -9.581 41.957 -2.334 1.00 35.56 27 GLY B C 1
ATOM 761 O O . GLY B 1 37 ? -9.918 41.279 -3.306 1.00 43.16 27 GLY B O 1
ATOM 762 N N . GLU B 1 38 ? -8.316 42.274 -2.074 1.00 32.13 28 GLU B N 1
ATOM 763 C CA . GLU B 1 38 ? -7.201 41.900 -2.957 1.00 31.01 28 GLU B CA 1
ATOM 764 C C . GLU B 1 38 ? -6.640 40.495 -2.725 1.00 29.13 28 GLU B C 1
ATOM 765 O O . GLU B 1 38 ? -5.754 40.054 -3.457 1.00 30.32 28 GLU B O 1
ATOM 771 N N . VAL B 1 39 ? -7.123 39.804 -1.696 1.00 28.55 29 VAL B N 1
ATOM 772 C CA . VAL B 1 39 ? -6.488 38.562 -1.271 1.00 24.56 29 VAL B CA 1
ATOM 773 C C . VAL B 1 39 ? -7.521 37.469 -1.078 1.00 23.47 29 VAL B C 1
ATOM 774 O O . VAL B 1 39 ? -8.720 37.728 -1.160 1.00 26.76 29 VAL B O 1
ATOM 778 N N . ASP B 1 40 ? -7.051 36.253 -0.813 1.00 28.62 30 ASP B N 1
ATOM 779 C CA . ASP B 1 40 ? -7.951 35.108 -0.727 1.00 35.49 30 ASP B CA 1
ATOM 780 C C . ASP B 1 40 ? -8.238 34.704 0.713 1.00 33.60 30 ASP B C 1
ATOM 781 O O . ASP B 1 40 ? -7.731 35.310 1.650 1.00 28.04 30 ASP B O 1
ATOM 786 N N . ALA B 1 41 ? -9.059 33.674 0.881 1.00 31.99 31 ALA B N 1
ATOM 787 C CA . ALA B 1 41 ? -9.514 33.271 2.208 1.00 32.76 31 ALA B CA 1
ATOM 788 C C . ALA B 1 41 ? -8.393 32.791 3.149 1.00 26.49 31 ALA B C 1
ATOM 789 O O . ALA B 1 41 ? -8.374 33.184 4.317 1.00 28.26 31 ALA B O 1
ATOM 791 N N . PRO B 1 42 ? -7.464 31.930 2.673 1.00 27.85 32 PRO B N 1
ATOM 792 C CA . PRO B 1 42 ? -6.421 31.549 3.642 1.00 28.84 32 PRO B CA 1
ATOM 793 C C . PRO B 1 42 ? -5.589 32.727 4.158 1.00 22.89 32 PRO B C 1
ATOM 794 O O . PRO B 1 42 ? -5.193 32.696 5.321 1.00 22.63 32 PRO B O 1
ATOM 798 N N . PHE B 1 43 ? -5.359 33.744 3.330 1.00 24.66 33 PHE B N 1
ATOM 799 C CA . PHE B 1 43 ? -4.649 34.958 3.754 1.00 24.14 33 PHE B CA 1
ATOM 800 C C . PHE B 1 43 ? -5.470 35.653 4.855 1.00 22.22 33 PHE B C 1
ATOM 801 O O . PHE B 1 43 ? -4.924 36.128 5.856 1.00 23.48 33 PHE B O 1
ATOM 809 N N . GLU B 1 44 ? -6.784 35.686 4.661 1.00 22.48 34 GLU B N 1
ATOM 810 C CA . GLU B 1 44 ? -7.694 36.274 5.636 1.00 23.20 34 GLU B CA 1
ATOM 811 C C . GLU B 1 44 ? -7.751 35.460 6.923 1.00 27.18 34 GLU B C 1
ATOM 812 O O . GLU B 1 44 ? -7.849 36.029 8.006 1.00 26.67 34 GLU B O 1
ATOM 818 N N . ASP B 1 45 ? -7.680 34.132 6.821 1.00 25.65 35 ASP B N 1
ATOM 819 C CA . ASP B 1 45 ? -7.619 33.313 8.027 1.00 28.48 35 ASP B CA 1
ATOM 820 C C . ASP B 1 45 ? -6.335 33.616 8.812 1.00 30.27 35 ASP B C 1
ATOM 821 O O . ASP B 1 45 ? -6.381 33.869 10.018 1.00 28.83 35 ASP B O 1
ATOM 826 N N . ARG B 1 46 ? -5.192 33.596 8.125 1.00 24.30 36 ARG B N 1
ATOM 827 C CA . ARG B 1 46 ? -3.913 33.925 8.753 1.00 24.67 36 ARG B CA 1
ATOM 828 C C . ARG B 1 46 ? -3.966 35.289 9.409 1.00 24.41 36 ARG B C 1
ATOM 829 O O . ARG B 1 46 ? -3.493 35.465 10.532 1.00 23.63 36 ARG B O 1
ATOM 837 N N . LEU B 1 47 ? -4.568 36.248 8.717 1.00 25.04 37 LEU B N 1
ATOM 838 C CA . LEU B 1 47 ? -4.742 37.590 9.263 1.00 24.42 37 LEU B CA 1
ATOM 839 C C . LEU B 1 47 ? -5.418 37.605 10.639 1.00 24.40 37 LEU B C 1
ATOM 840 O O . LEU B 1 47 ? -4.947 38.255 11.568 1.00 26.46 37 LEU B O 1
ATOM 845 N N . ARG B 1 48 ? -6.532 36.891 10.769 1.00 22.97 38 ARG B N 1
ATOM 846 C CA . ARG B 1 48 ? -7.307 36.955 11.997 1.00 22.67 38 ARG B CA 1
ATOM 847 C C . ARG B 1 48 ? -6.621 36.176 13.118 1.00 25.96 38 ARG B C 1
ATOM 848 O O . ARG B 1 48 ? -6.695 36.562 14.290 1.00 31.75 38 ARG B O 1
ATOM 856 N N . ARG B 1 49 ? -5.947 35.093 12.746 1.00 26.66 39 ARG B N 1
ATOM 857 C CA . ARG B 1 49 ? -5.078 34.354 13.660 1.00 26.94 39 ARG B CA 1
ATOM 858 C C . ARG B 1 49 ? -4.018 35.277 14.256 1.00 28.94 39 ARG B C 1
ATOM 859 O O . ARG B 1 49 ? -3.868 35.368 15.477 1.00 28.35 39 ARG B O 1
ATOM 867 N N . GLU B 1 50 ? -3.286 35.965 13.385 1.00 23.92 40 GLU B N 1
ATOM 868 C CA . GLU B 1 50 ? -2.216 36.855 13.833 1.00 22.40 40 GLU B CA 1
ATOM 869 C C . GLU B 1 50 ? -2.739 37.964 14.736 1.00 24.13 40 GLU B C 1
ATOM 870 O O . GLU B 1 50 ? -2.111 38.307 15.731 1.00 28.15 40 GLU B O 1
ATOM 876 N N . GLN B 1 51 ? -3.892 38.523 14.394 1.00 25.79 41 GLN B N 1
ATOM 877 C CA . GLN B 1 51 ? -4.429 39.603 15.202 1.00 29.79 41 GLN B CA 1
ATOM 878 C C . GLN B 1 51 ? -4.721 39.186 16.640 1.00 29.15 41 GLN B C 1
ATOM 879 O O . GLN B 1 51 ? -4.474 39.949 17.575 1.00 26.08 41 GLN B O 1
ATOM 885 N N . LYS B 1 52 ? -5.257 37.984 16.815 1.00 28.36 42 LYS B N 1
ATOM 886 C CA . LYS B 1 52 ? -5.512 37.487 18.157 1.00 32.04 42 LYS B CA 1
ATOM 887 C C . LYS B 1 52 ? -4.189 37.354 18.916 1.00 30.56 42 LYS B C 1
ATOM 888 O O . LYS B 1 52 ? -4.098 37.725 20.087 1.00 26.89 42 LYS B O 1
ATOM 894 N N . ALA B 1 53 ? -3.151 36.885 18.229 1.00 25.92 43 ALA B N 1
ATOM 895 C CA . ALA B 1 53 ? -1.815 36.778 18.813 1.00 28.93 43 ALA B CA 1
ATOM 896 C C . ALA B 1 53 ? -1.220 38.145 19.161 1.00 29.75 43 ALA B C 1
ATOM 897 O O . ALA B 1 53 ? -0.597 38.316 20.209 1.00 24.77 43 ALA B O 1
ATOM 899 N N . LEU B 1 54 ? -1.400 39.125 18.284 1.00 27.39 44 LEU B N 1
ATOM 900 C CA . LEU B 1 54 ? -0.947 40.477 18.600 1.00 26.54 44 LEU B CA 1
ATOM 901 C C . LEU B 1 54 ? -1.679 41.060 19.816 1.00 32.03 44 LEU B C 1
ATOM 902 O O . LEU B 1 54 ? -1.079 41.793 20.600 1.00 26.71 44 LEU B O 1
ATOM 907 N N . LYS B 1 55 ? -2.967 40.746 19.985 1.00 25.05 45 LYS B N 1
ATOM 908 C CA . LYS B 1 55 ? -3.684 41.259 21.162 1.00 27.25 45 LYS B CA 1
ATOM 909 C C . LYS B 1 55 ? -3.123 40.704 22.459 1.00 29.76 45 LYS B C 1
ATOM 910 O O . LYS B 1 55 ? -3.006 41.423 23.460 1.00 28.07 45 LYS B O 1
ATOM 916 N N . GLY B 1 56 ? -2.781 39.420 22.431 1.00 28.66 46 GLY B N 1
ATOM 917 C CA . GLY B 1 56 ? -2.213 38.739 23.578 1.00 29.42 46 GLY B CA 1
ATOM 918 C C . GLY B 1 56 ? -0.863 39.324 23.920 1.00 32.21 46 GLY B C 1
ATOM 919 O O . GLY B 1 56 ? -0.567 39.574 25.086 1.00 32.61 46 GLY B O 1
ATOM 920 N N . ARG B 1 57 ? -0.042 39.551 22.901 1.00 25.90 47 ARG B N 1
ATOM 921 C CA . ARG B 1 57 ? 1.261 40.175 23.114 1.00 27.05 47 ARG B CA 1
ATOM 922 C C . ARG B 1 57 ? 1.135 41.612 23.622 1.00 31.97 47 ARG B C 1
ATOM 923 O O . ARG B 1 57 ? 1.930 42.057 24.452 1.00 28.92 47 ARG B O 1
ATOM 931 N N . SER B 1 58 ? 0.137 42.332 23.121 1.00 23.91 48 SER B N 1
ATOM 932 C CA . SER B 1 58 ? -0.090 43.707 23.540 1.00 25.45 48 SER B CA 1
ATOM 933 C C . SER B 1 58 ? -0.338 43.794 25.048 1.00 27.53 48 SER B C 1
ATOM 934 O O . SER B 1 58 ? 0.130 44.719 25.695 1.00 27.14 48 SER B O 1
ATOM 937 N N . MET B 1 59 ? -1.045 42.811 25.604 1.00 26.59 49 MET B N 1
ATOM 938 C CA . MET B 1 59 ? -1.341 42.792 27.041 1.00 27.52 49 MET B CA 1
ATOM 939 C C . MET B 1 59 ? -0.089 42.600 27.887 1.00 28.76 49 MET B C 1
ATOM 940 O O . MET B 1 59 ? 0.037 43.153 28.985 1.00 30.44 49 MET B O 1
ATOM 945 N N . THR B 1 60 ? 0.838 41.809 27.368 1.00 27.62 50 THR B N 1
ATOM 946 C CA . THR B 1 60 ? 2.064 41.504 28.077 1.00 26.41 50 THR B CA 1
ATOM 947 C C . THR B 1 60 ? 3.061 42.680 27.995 1.00 29.67 50 THR B C 1
ATOM 948 O O . THR B 1 60 ? 3.729 43.000 28.980 1.00 27.73 50 THR B O 1
ATOM 952 N N . LEU B 1 61 ? 3.126 43.348 26.841 1.00 26.21 51 LEU B N 1
ATOM 953 C CA . LEU B 1 61 ? 4.082 44.450 26.630 1.00 26.23 51 LEU B CA 1
ATOM 954 C C . LEU B 1 61 ? 3.585 45.823 27.087 1.00 26.50 51 LEU B C 1
ATOM 955 O O . LEU B 1 61 ? 4.377 46.766 27.230 1.00 29.57 51 LEU B O 1
ATOM 960 N N . GLY B 1 62 ? 2.278 45.932 27.296 1.00 26.69 52 GLY B N 1
ATOM 961 C CA . GLY B 1 62 ? 1.657 47.167 27.727 1.00 22.84 52 GLY B CA 1
ATOM 962 C C . GLY B 1 62 ? 1.693 48.205 26.629 1.00 28.40 52 GLY B C 1
ATOM 963 O O . GLY B 1 62 ? 1.708 49.391 26.904 1.00 34.80 52 GLY B O 1
ATOM 964 N N . ILE B 1 63 ? 1.737 47.745 25.382 1.00 24.57 53 ILE B N 1
ATOM 965 C CA . ILE B 1 63 ? 1.786 48.634 24.232 1.00 28.65 53 ILE B CA 1
ATOM 966 C C . ILE B 1 63 ? 0.543 48.480 23.380 1.00 28.11 53 ILE B C 1
ATOM 967 O O . ILE B 1 63 ? 0.225 47.381 22.909 1.00 28.73 53 ILE B O 1
ATOM 972 N N . ASP B 1 64 ? -0.144 49.597 23.189 1.00 30.83 54 ASP B N 1
ATOM 973 C CA . ASP B 1 64 ? -1.326 49.678 22.356 1.00 33.93 54 ASP B CA 1
ATOM 974 C C . ASP B 1 64 ? -1.016 49.354 20.884 1.00 30.41 54 ASP B C 1
ATOM 975 O O . ASP B 1 64 ? -0.049 49.863 20.324 1.00 34.96 54 ASP B O 1
ATOM 980 N N . ILE B 1 65 ? -1.833 48.497 20.271 1.00 29.10 55 ILE B N 1
ATOM 981 C CA . ILE B 1 65 ? -1.605 48.064 18.888 1.00 27.33 55 ILE B CA 1
ATOM 982 C C . ILE B 1 65 ? -1.549 49.245 17.900 1.00 32.05 55 ILE B C 1
ATOM 983 O O . ILE B 1 65 ? -0.747 49.244 16.962 1.00 31.07 55 ILE B O 1
ATOM 988 N N . GLN B 1 66 ? -2.375 50.263 18.121 1.00 35.63 56 GLN B N 1
ATOM 989 C CA . GLN B 1 66 ? -2.360 51.434 17.252 1.00 34.76 56 GLN B CA 1
ATOM 990 C C . GLN B 1 66 ? -1.039 52.200 17.370 1.00 36.54 56 GLN B C 1
ATOM 991 O O . GLN B 1 66 ? -0.473 52.658 16.373 1.00 31.90 56 GLN B O 1
ATOM 997 N N . ALA B 1 67 ? -0.549 52.341 18.595 1.00 29.96 57 ALA B N 1
ATOM 998 C CA . ALA B 1 67 ? 0.694 53.051 18.812 1.00 31.39 57 ALA B CA 1
ATOM 999 C C . ALA B 1 67 ? 1.852 52.230 18.238 1.00 30.07 57 ALA B C 1
ATOM 1000 O O . ALA B 1 67 ? 2.744 52.776 17.585 1.00 30.65 57 ALA B O 1
ATOM 1002 N N . ALA B 1 68 ? 1.814 50.921 18.460 1.00 25.16 58 ALA B N 1
ATOM 1003 C CA . ALA B 1 68 ? 2.860 50.019 17.954 1.00 24.24 58 ALA B CA 1
ATOM 1004 C C . ALA B 1 68 ? 2.860 50.035 16.428 1.00 26.26 58 ALA B C 1
ATOM 1005 O O . ALA B 1 68 ? 3.913 49.982 15.790 1.00 26.30 58 ALA B O 1
ATOM 1007 N N . THR B 1 69 ? 1.662 50.145 15.846 1.00 27.21 59 THR B N 1
ATOM 1008 C CA . THR B 1 69 ? 1.521 50.168 14.397 1.00 21.56 59 THR B CA 1
ATOM 1009 C C . THR B 1 69 ? 2.229 51.406 13.829 1.00 22.23 59 THR B C 1
ATOM 1010 O O . THR B 1 69 ? 2.969 51.326 12.843 1.00 25.49 59 THR B O 1
ATOM 1014 N N . LYS B 1 70 ? 2.014 52.553 14.466 1.00 26.70 60 LYS B N 1
ATOM 1015 C CA . LYS B 1 70 ? 2.658 53.794 14.056 1.00 28.84 60 LYS B CA 1
ATOM 1016 C C . LYS B 1 70 ? 4.181 53.681 14.141 1.00 31.22 60 LYS B C 1
ATOM 1017 O O . LYS B 1 70 ? 4.889 54.046 13.204 1.00 26.10 60 LYS B O 1
ATOM 1023 N N . ALA B 1 71 ? 4.676 53.169 15.265 1.00 25.51 61 ALA B N 1
ATOM 1024 C CA . ALA B 1 71 ? 6.112 53.011 15.467 1.00 28.99 61 ALA B CA 1
ATOM 1025 C C . ALA B 1 71 ? 6.705 52.061 14.421 1.00 28.52 61 ALA B C 1
ATOM 1026 O O . ALA B 1 71 ? 7.788 52.301 13.873 1.00 28.81 61 ALA B O 1
ATOM 1028 N N . GLY B 1 72 ? 5.972 50.998 14.117 1.00 23.94 62 GLY B N 1
ATOM 1029 C CA . GLY B 1 72 ? 6.423 50.010 13.149 1.00 23.15 62 GLY B CA 1
ATOM 1030 C C . GLY B 1 72 ? 6.484 50.584 11.746 1.00 27.07 62 GLY B C 1
ATOM 1031 O O . GLY B 1 72 ? 7.346 50.218 10.945 1.00 26.20 62 GLY B O 1
ATOM 1032 N N . TYR B 1 73 ? 5.570 51.497 11.442 1.00 19.78 63 TYR B N 1
ATOM 1033 C CA . TYR B 1 73 ? 5.611 52.184 10.162 1.00 25.14 63 TYR B CA 1
ATOM 1034 C C . TYR B 1 73 ? 6.919 52.966 10.007 1.00 29.84 63 TYR B C 1
ATOM 1035 O O . TYR B 1 73 ? 7.544 52.952 8.948 1.00 29.56 63 TYR B O 1
ATOM 1044 N N . TYR B 1 74 ? 7.343 53.634 11.070 1.00 26.75 64 TYR B N 1
ATOM 1045 C CA . TYR B 1 74 ? 8.563 54.425 10.992 1.00 33.77 64 TYR B CA 1
ATOM 1046 C C . TYR B 1 74 ? 9.819 53.564 10.989 1.00 32.20 64 TYR B C 1
ATOM 1047 O O . TYR B 1 74 ? 10.818 53.934 10.376 1.00 34.38 64 TYR B O 1
ATOM 1056 N N . LYS B 1 75 ? 9.772 52.429 11.679 1.00 26.30 65 LYS B N 1
ATOM 1057 C CA . LYS B 1 75 ? 10.884 51.488 11.646 1.00 27.58 65 LYS B CA 1
ATOM 1058 C C . LYS B 1 75 ? 11.065 50.965 10.227 1.00 29.52 65 LYS B C 1
ATOM 1059 O O . LYS B 1 75 ? 12.177 50.953 9.697 1.00 36.79 65 LYS B O 1
ATOM 1065 N N . ILE B 1 76 ? 9.966 50.557 9.602 1.00 29.38 66 ILE B N 1
ATOM 1066 C CA . ILE B 1 76 ? 10.017 50.054 8.232 1.00 31.91 66 ILE B CA 1
ATOM 1067 C C . ILE B 1 76 ? 10.434 51.149 7.239 1.00 35.92 66 ILE B C 1
ATOM 1068 O O . ILE B 1 76 ? 11.262 50.913 6.364 1.00 37.48 66 ILE B O 1
ATOM 1073 N N . LYS B 1 77 ? 9.872 52.344 7.377 1.00 31.65 67 LYS B N 1
ATOM 1074 C CA . LYS B 1 77 ? 10.325 53.477 6.572 1.00 39.58 67 LYS B CA 1
ATOM 1075 C C . LYS B 1 77 ? 11.831 53.704 6.720 1.00 40.62 67 LYS B C 1
ATOM 1076 O O . LYS B 1 77 ? 12.520 53.988 5.747 1.00 39.46 67 LYS B O 1
ATOM 1082 N N . SER B 1 78 ? 12.337 53.561 7.939 1.00 40.11 68 SER B N 1
ATOM 1083 C CA . SER B 1 78 ? 13.751 53.783 8.206 1.00 43.06 68 SER B CA 1
ATOM 1084 C C . SER B 1 78 ? 14.638 52.783 7.467 1.00 50.66 68 SER B C 1
ATOM 1085 O O . SER B 1 78 ? 15.737 53.129 7.031 1.00 48.55 68 SER B O 1
ATOM 1088 N N . ILE B 1 79 ? 14.156 51.551 7.320 1.00 51.77 69 ILE B N 1
ATOM 1089 C CA . ILE B 1 79 ? 14.979 50.472 6.782 1.00 53.96 69 ILE B CA 1
ATOM 1090 C C . ILE B 1 79 ? 14.872 50.348 5.265 1.00 56.64 69 ILE B C 1
ATOM 1091 O O . ILE B 1 79 ? 15.819 49.921 4.606 1.00 69.27 69 ILE B O 1
ATOM 1096 N N . THR B 1 80 ? 13.728 50.726 4.709 1.00 48.67 70 THR B N 1
ATOM 1097 C CA . THR B 1 80 ? 13.528 50.624 3.271 1.00 54.16 70 THR B CA 1
ATOM 1098 C C . THR B 1 80 ? 14.068 51.860 2.563 1.00 55.30 70 THR B C 1
ATOM 1099 O O . THR B 1 80 ? 14.364 51.825 1.366 1.00 52.28 70 THR B O 1
ATOM 1103 N N . GLU B 1 81 ? 14.201 52.942 3.324 1.00 54.98 71 GLU B N 1
ATOM 1104 C CA . GLU B 1 81 ? 14.607 54.244 2.803 1.00 59.94 71 GLU B CA 1
ATOM 1105 C C . GLU B 1 81 ? 15.885 54.203 1.974 1.00 59.96 71 GLU B C 1
ATOM 1106 O O . GLU B 1 81 ? 15.911 54.661 0.833 1.00 67.65 71 GLU B O 1
ATOM 1112 N N . ASP B 1 82 ? 16.942 53.641 2.547 1.00 51.62 72 ASP B N 1
ATOM 1113 C CA . ASP B 1 82 ? 18.248 53.658 1.900 1.00 56.62 72 ASP B CA 1
ATOM 1114 C C . ASP B 1 82 ? 18.631 52.319 1.282 1.00 55.75 72 ASP B C 1
ATOM 1115 O O . ASP B 1 82 ? 19.483 52.268 0.394 1.00 51.64 72 ASP B O 1
ATOM 1120 N N . ALA B 1 83 ? 17.997 51.243 1.743 1.00 54.64 73 ALA B N 1
ATOM 1121 C CA . ALA B 1 83 ? 18.322 49.899 1.260 1.00 58.21 73 ALA B CA 1
ATOM 1122 C C . ALA B 1 83 ? 17.684 49.618 -0.094 1.00 58.98 73 ALA B C 1
ATOM 1123 O O . ALA B 1 83 ? 18.273 48.940 -0.936 1.00 59.61 73 ALA B O 1
ATOM 1125 N N . MET B 1 84 ? 16.477 50.135 -0.297 1.00 57.48 74 MET B N 1
ATOM 1126 C CA . MET B 1 84 ? 15.770 49.956 -1.560 1.00 54.92 74 MET B CA 1
ATOM 1127 C C . MET B 1 84 ? 15.613 51.296 -2.266 1.00 52.85 74 MET B C 1
ATOM 1128 O O . MET B 1 84 ? 15.905 52.346 -1.687 1.00 62.14 74 MET B O 1
#

Nearest PDB structures (foldseek):
  5by1-assembly1_A  TM=1.014E+00  e=1.383E-10  Influenza A virus (A/flat-faced bat/Peru/033/2010(H18N11))
  5h5n-assembly1_B  TM=9.896E-01  e=1.574E-09  Influenza A virus (A/little yellow-shouldered bat/Guatemala/060/2010(H17N10))
  5by1-assembly1_B  TM=1.001E+00  e=2.168E-09  Influenza A virus (A/flat-faced bat/Peru/033/2010(H18N11))
  5bxz-assembly1_B  TM=9.618E-01  e=1.299E-09  Influenza A virus (A/little yellow-shouldered bat/Guatemala/153/2009(H17N10))
  5bxz-assembly1_A  TM=9.630E-01  e=4.982E-09  Influenza A virus (A/little yellow-shouldered bat/Guatemala/153/2009(H17N10))

CATH classification: 1.10.287.10

B-factor: mean 33.59, std 14.8, range [16.67, 205.54]